Protein AF-A0A8S0Y3D9-F1 (afdb_monomer)

Radius of gyration: 14.4 Å; Cα contacts (8 Å, |Δi|>4): 96; chains: 1; bounding box: 38×27×37 Å

Sequence (76 aa):
MYKAKNDEPKYWLLGINNGAFWREKSIVLVWYVNEEKIKKEMDEIVKTINNGVPAYELKYAVKVKNKMLRVKIDEK

pLDDT: mean 74.9, std 13.41, range [46.03, 92.19]

Foldseek 3Di:
DDDADQFAFPDFDWDFDPPDPPDTDTDGPFTANDPVLVVVQVVVVVVCVVVVNPDDDRDRGFDWDDDPPGIGTDPD

Mean predicted aligned error: 9.24 Å

Solvent-accessible surface area (backbone atoms only — not comparable to full-atom values): 4907 Å² total; per-residue (Å²): 130,94,75,69,51,96,60,29,56,70,44,71,46,69,45,79,54,92,83,53,99,73,66,88,58,68,41,82,73,47,34,20,77,48,70,67,45,52,52,52,49,51,54,53,51,52,52,38,50,74,71,69,45,93,74,82,84,84,81,66,63,49,55,67,43,80,53,98,89,47,62,30,58,52,89,123

Structure (mmCIF, N/CA/C/O backbone):
data_AF-A0A8S0Y3D9-F1
#
_entry.id   AF-A0A8S0Y3D9-F1
#
loop_
_atom_site.group_PDB
_atom_site.id
_atom_site.type_symbol
_atom_site.label_atom_id
_atom_site.label_alt_id
_atom_site.label_comp_id
_atom_site.label_asym_id
_atom_site.label_entity_id
_atom_site.label_seq_id
_atom_site.pdbx_PDB_ins_code
_atom_site.Cartn_x
_atom_site.Cartn_y
_atom_site.Cartn_z
_atom_site.occupancy
_atom_site.B_iso_or_equiv
_atom_site.auth_seq_id
_atom_site.auth_comp_id
_atom_site.auth_asym_id
_atom_site.auth_atom_id
_atom_site.pdbx_PDB_model_num
ATOM 1 N N . MET A 1 1 ? 25.646 -0.440 -2.739 1.00 46.28 1 MET A N 1
ATOM 2 C CA . MET A 1 1 ? 24.331 0.203 -2.513 1.00 46.28 1 MET A CA 1
ATOM 3 C C . MET A 1 1 ? 23.343 -0.340 -3.531 1.00 46.28 1 MET A C 1
ATOM 5 O O . MET A 1 1 ? 23.652 -0.311 -4.717 1.00 46.28 1 MET A O 1
ATOM 9 N N . TYR A 1 2 ? 22.203 -0.869 -3.086 1.00 49.53 2 TYR A N 1
ATOM 10 C CA . TYR A 1 2 ? 21.127 -1.314 -3.974 1.00 49.53 2 TYR A CA 1
ATOM 11 C C . TYR A 1 2 ? 20.526 -0.084 -4.676 1.00 49.53 2 TYR A C 1
ATOM 13 O O . TYR A 1 2 ? 19.887 0.743 -4.033 1.00 49.53 2 TYR A O 1
ATOM 21 N N . LYS A 1 3 ? 20.801 0.089 -5.974 1.00 54.41 3 LYS A N 1
ATOM 22 C CA . LYS A 1 3 ? 20.155 1.106 -6.815 1.00 54.41 3 LYS A CA 1
ATOM 23 C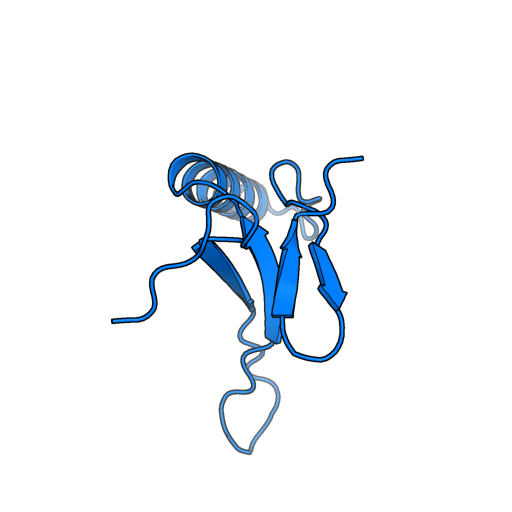 C . LYS A 1 3 ? 19.003 0.427 -7.541 1.00 54.41 3 LYS A C 1
ATOM 25 O O . LYS A 1 3 ? 19.242 -0.256 -8.535 1.00 54.41 3 LYS A O 1
ATOM 30 N N . ALA A 1 4 ? 17.790 0.616 -7.028 1.00 58.75 4 ALA A N 1
ATOM 31 C CA . ALA A 1 4 ? 16.579 0.228 -7.738 1.00 58.75 4 ALA A CA 1
ATOM 32 C C . ALA A 1 4 ? 16.595 0.879 -9.129 1.00 58.75 4 ALA A C 1
ATOM 34 O O . ALA A 1 4 ? 16.826 2.090 -9.249 1.00 58.75 4 ALA A O 1
ATOM 35 N N . LYS A 1 5 ? 16.420 0.072 -10.175 1.00 65.00 5 LYS A N 1
ATOM 36 C CA . LYS A 1 5 ? 16.299 0.589 -11.545 1.00 65.00 5 LYS A CA 1
ATOM 37 C C . LYS A 1 5 ? 14.962 1.323 -11.707 1.00 65.00 5 LYS A C 1
ATOM 39 O O . LYS A 1 5 ? 14.068 1.163 -10.884 1.00 65.00 5 LYS A O 1
ATOM 44 N N . ASN A 1 6 ? 14.820 2.151 -12.746 1.00 65.75 6 ASN A N 1
ATOM 45 C CA . ASN A 1 6 ? 13.591 2.934 -12.967 1.00 65.75 6 ASN A CA 1
ATOM 46 C C . ASN A 1 6 ? 12.322 2.064 -13.065 1.00 65.75 6 ASN A C 1
ATOM 48 O O . ASN A 1 6 ? 11.237 2.555 -12.786 1.00 65.75 6 ASN A O 1
ATOM 52 N N . ASP A 1 7 ? 12.464 0.788 -13.431 1.00 66.44 7 ASP A N 1
ATOM 53 C CA . ASP A 1 7 ? 11.393 -0.205 -13.553 1.00 66.44 7 ASP A CA 1
ATOM 54 C C . ASP A 1 7 ? 11.127 -1.016 -12.267 1.00 66.44 7 ASP A C 1
ATOM 56 O O . ASP A 1 7 ? 10.290 -1.924 -12.265 1.00 66.44 7 ASP A O 1
ATOM 60 N N . GLU A 1 8 ? 11.829 -0.713 -11.173 1.00 67.69 8 GLU A N 1
ATOM 61 C CA . GLU A 1 8 ? 11.694 -1.395 -9.886 1.00 67.69 8 GLU A CA 1
ATOM 62 C C . GLU A 1 8 ? 11.018 -0.477 -8.855 1.00 67.69 8 GLU A C 1
ATOM 64 O O . GLU A 1 8 ? 11.331 0.716 -8.772 1.00 67.69 8 GLU A O 1
ATOM 69 N N . PRO A 1 9 ? 10.092 -1.007 -8.039 1.00 67.94 9 PRO A N 1
ATOM 70 C CA . PRO A 1 9 ? 9.474 -0.220 -6.985 1.00 67.94 9 PRO A CA 1
ATOM 71 C C . PRO A 1 9 ? 10.515 0.146 -5.920 1.00 67.94 9 PRO A C 1
ATOM 73 O O . PRO A 1 9 ? 11.305 -0.689 -5.478 1.00 67.94 9 PRO A O 1
ATOM 76 N N . LYS A 1 10 ? 10.514 1.414 -5.503 1.00 77.62 10 LYS A N 1
ATOM 77 C CA . LYS A 1 10 ? 11.504 1.951 -4.554 1.00 77.62 10 LYS A CA 1
ATOM 78 C C . LYS A 1 10 ? 11.042 1.875 -3.104 1.00 77.62 10 LYS A C 1
ATOM 80 O O . LYS A 1 10 ? 11.873 1.873 -2.202 1.00 77.62 10 LYS A O 1
ATOM 85 N N . TYR A 1 11 ? 9.731 1.809 -2.892 1.00 81.25 11 TYR A N 1
ATOM 86 C CA . TYR A 1 11 ? 9.110 1.846 -1.574 1.00 81.25 11 TYR A CA 1
ATOM 87 C C . TYR A 1 11 ? 8.070 0.730 -1.455 1.00 81.25 11 TYR A C 1
ATOM 89 O O . TYR A 1 11 ? 7.413 0.372 -2.435 1.00 81.25 11 TYR A O 1
ATOM 97 N N . TRP A 1 12 ? 7.892 0.208 -0.245 1.00 79.94 12 TRP A N 1
ATOM 98 C CA . TRP A 1 12 ? 6.841 -0.751 0.094 1.00 79.94 12 TRP A CA 1
ATOM 99 C C . TRP A 1 12 ? 6.113 -0.339 1.370 1.00 79.94 12 TRP A C 1
ATOM 101 O O . TRP A 1 12 ? 6.672 0.352 2.220 1.00 79.94 12 TRP A O 1
ATOM 111 N N . LEU A 1 13 ? 4.867 -0.781 1.507 1.00 81.81 13 LEU A N 1
ATOM 112 C CA . LEU A 1 13 ? 4.125 -0.720 2.762 1.00 81.81 13 LEU A CA 1
ATOM 113 C C . LEU A 1 13 ? 4.094 -2.119 3.377 1.00 81.81 13 LEU A C 1
ATOM 115 O O . LEU A 1 13 ? 3.718 -3.092 2.715 1.00 81.81 13 LEU A O 1
ATOM 119 N N . LEU A 1 14 ? 4.502 -2.206 4.641 1.00 78.75 14 LEU A N 1
ATOM 120 C CA . LEU 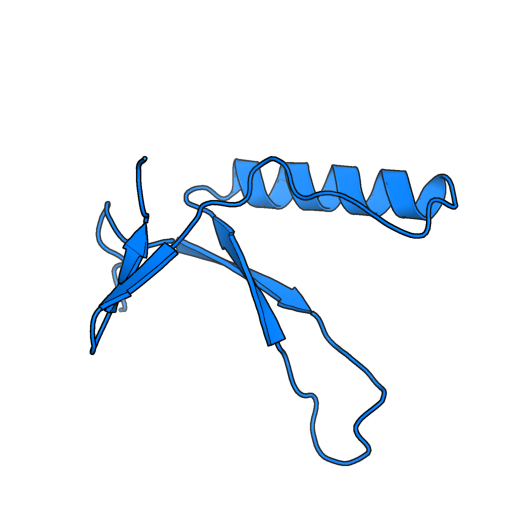A 1 14 ? 4.519 -3.441 5.416 1.00 78.75 14 LEU A CA 1
ATOM 121 C C . LEU A 1 14 ? 3.381 -3.420 6.435 1.00 78.75 14 LEU A C 1
ATOM 123 O O . LEU A 1 14 ? 3.192 -2.431 7.137 1.00 78.75 14 LEU A O 1
ATOM 127 N N . GLY A 1 15 ? 2.652 -4.527 6.525 1.00 74.31 15 GLY A N 1
ATOM 128 C CA . GLY A 1 15 ? 1.684 -4.775 7.585 1.00 74.31 15 GLY A CA 1
ATOM 129 C C . GLY A 1 15 ? 2.331 -5.589 8.696 1.00 74.31 15 GLY A C 1
ATOM 130 O O . GLY A 1 15 ? 2.948 -6.622 8.419 1.00 74.31 15 GLY A O 1
ATOM 131 N N . ILE A 1 16 ? 2.173 -5.140 9.940 1.00 69.44 16 ILE A N 1
ATOM 132 C CA . ILE A 1 16 ? 2.584 -5.886 11.132 1.00 69.44 16 ILE A CA 1
ATOM 133 C C . ILE A 1 16 ? 1.327 -6.511 11.732 1.00 69.44 16 ILE A C 1
ATOM 135 O O . ILE A 1 16 ? 0.385 -5.803 12.081 1.00 69.44 16 ILE A O 1
ATOM 139 N N . ASN A 1 17 ? 1.296 -7.839 11.831 1.00 62.12 17 ASN A N 1
ATOM 140 C CA . ASN A 1 17 ? 0.242 -8.553 12.543 1.00 62.12 17 ASN A CA 1
ATOM 141 C C . ASN A 1 17 ? 0.807 -9.090 13.865 1.00 62.12 17 ASN A C 1
ATOM 143 O O . ASN A 1 17 ? 1.643 -9.994 13.858 1.00 62.12 17 ASN A O 1
ATOM 147 N N . ASN A 1 18 ? 0.323 -8.553 14.988 1.00 54.44 18 ASN A N 1
ATOM 148 C CA . ASN A 1 18 ? 0.747 -8.934 16.342 1.00 54.44 18 ASN A CA 1
ATOM 149 C C . ASN A 1 18 ? 0.174 -10.284 16.831 1.00 54.44 18 ASN A C 1
ATOM 151 O O . ASN A 1 18 ? 0.322 -10.625 17.999 1.00 54.44 18 ASN A O 1
ATOM 155 N N . GLY A 1 19 ? -0.466 -11.076 15.963 1.00 53.78 19 GLY A N 1
ATOM 156 C CA . GLY A 1 19 ? -1.059 -12.370 16.323 1.00 53.78 19 GLY A CA 1
ATOM 157 C C . GLY A 1 19 ? -0.108 -13.576 16.334 1.00 53.78 19 GLY A C 1
ATOM 158 O O . GLY A 1 19 ? -0.521 -14.660 16.737 1.00 53.78 19 GLY A O 1
ATOM 159 N N . ALA A 1 20 ? 1.145 -13.443 15.887 1.00 53.22 20 ALA A N 1
ATOM 160 C CA . ALA A 1 20 ? 2.086 -14.564 15.844 1.00 53.22 20 ALA A CA 1
ATOM 161 C C . ALA A 1 20 ? 3.066 -14.498 17.022 1.00 53.22 20 ALA A C 1
ATOM 163 O O . ALA A 1 20 ? 4.019 -13.726 17.017 1.00 53.22 20 ALA A O 1
ATOM 164 N N . PHE A 1 21 ? 2.847 -15.371 1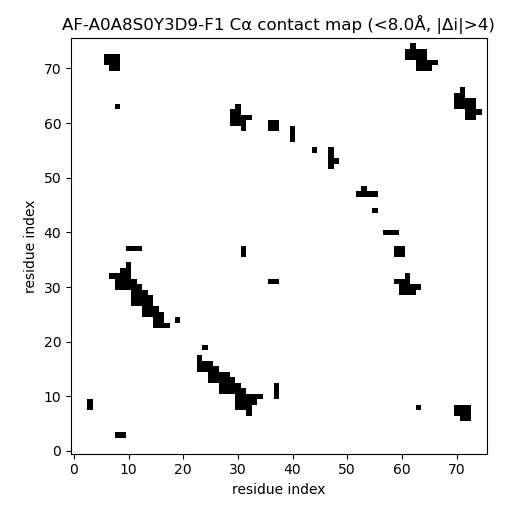8.004 1.00 46.03 21 PHE A N 1
ATOM 165 C CA . PHE A 1 21 ? 3.631 -15.562 19.232 1.00 46.03 21 PHE A CA 1
ATOM 166 C C . PHE A 1 21 ? 5.132 -15.874 19.018 1.00 46.03 21 PHE A C 1
ATOM 168 O O . PHE A 1 21 ? 5.849 -16.116 19.981 1.00 46.03 21 PHE A O 1
ATOM 175 N N . TRP A 1 22 ? 5.626 -15.901 17.778 1.00 47.34 22 TRP A N 1
ATOM 176 C CA . TRP A 1 22 ? 7.012 -16.197 17.422 1.00 47.34 22 TRP A CA 1
ATOM 177 C C . TRP A 1 22 ? 7.445 -15.307 16.247 1.00 47.34 22 TRP A C 1
ATOM 179 O O . TRP A 1 22 ? 7.252 -15.674 15.090 1.00 47.34 22 TRP A O 1
ATOM 189 N N . ARG A 1 23 ? 8.085 -14.171 16.575 1.00 49.88 23 ARG A N 1
ATOM 190 C CA . ARG A 1 23 ? 8.735 -13.203 15.664 1.00 49.88 23 ARG A CA 1
ATOM 191 C C . ARG A 1 23 ? 7.753 -12.396 14.797 1.00 49.88 23 ARG A C 1
ATOM 193 O O . ARG A 1 23 ? 6.928 -12.957 14.084 1.00 49.88 23 ARG A O 1
ATOM 200 N N . GLU A 1 24 ? 7.876 -11.067 14.828 1.00 57.69 24 GLU A N 1
ATOM 201 C CA . GLU A 1 24 ? 7.099 -10.155 13.976 1.00 57.69 24 GLU A CA 1
ATOM 202 C C . GLU A 1 24 ? 7.186 -10.595 12.507 1.00 57.69 24 GLU A C 1
ATOM 204 O O . GLU A 1 24 ? 8.246 -10.540 11.876 1.00 57.69 24 GLU A O 1
ATOM 209 N N . LYS A 1 25 ? 6.070 -11.079 11.956 1.00 61.44 25 LYS A N 1
ATOM 210 C CA . LYS A 1 25 ? 5.981 -11.461 10.548 1.00 61.44 25 LYS A CA 1
ATOM 211 C C . LYS A 1 25 ? 5.473 -10.260 9.761 1.00 61.44 25 LYS A C 1
ATOM 213 O O . LYS A 1 25 ? 4.271 -10.111 9.560 1.00 61.44 25 LYS A O 1
ATOM 218 N N . SER A 1 26 ? 6.394 -9.406 9.325 1.00 66.31 26 SER A N 1
ATOM 219 C CA . SER A 1 26 ? 6.083 -8.306 8.409 1.00 66.31 26 SER A CA 1
ATOM 220 C C . SER A 1 26 ? 5.652 -8.870 7.057 1.00 66.31 26 SER A C 1
ATOM 222 O O . SER A 1 26 ? 6.414 -9.585 6.402 1.00 66.31 26 SER A O 1
ATOM 224 N N . ILE A 1 27 ? 4.426 -8.567 6.634 1.00 69.31 27 ILE A N 1
ATOM 225 C CA . ILE A 1 27 ? 3.909 -8.953 5.317 1.00 69.31 27 ILE A CA 1
ATOM 226 C C . ILE A 1 27 ? 4.016 -7.737 4.399 1.00 69.31 27 ILE A C 1
ATOM 228 O O . ILE A 1 27 ? 3.546 -6.653 4.746 1.00 69.31 27 ILE A O 1
ATOM 232 N N . VAL A 1 28 ? 4.627 -7.911 3.223 1.00 74.75 28 VAL A N 1
ATOM 233 C CA . VAL A 1 28 ? 4.601 -6.887 2.170 1.00 74.75 28 VAL A CA 1
ATOM 234 C C . VAL A 1 28 ? 3.171 -6.771 1.663 1.00 74.75 28 VAL A C 1
ATOM 236 O O . VAL A 1 28 ? 2.662 -7.708 1.052 1.00 74.75 28 VAL A O 1
ATOM 239 N N . LEU A 1 29 ? 2.525 -5.636 1.933 1.00 76.12 29 LEU A N 1
ATOM 240 C CA . LEU A 1 29 ? 1.159 -5.383 1.484 1.00 76.12 29 LEU A CA 1
ATOM 241 C C . LEU A 1 29 ? 1.169 -4.882 0.045 1.00 76.12 29 LEU A C 1
ATOM 243 O O . LEU A 1 29 ? 0.461 -5.418 -0.805 1.00 76.12 29 LEU A O 1
ATOM 247 N N . VAL A 1 30 ? 1.979 -3.855 -0.236 1.00 82.44 30 VAL A N 1
ATOM 248 C CA . VAL A 1 30 ? 1.970 -3.203 -1.546 1.00 82.44 30 VAL A CA 1
ATOM 249 C C . VAL A 1 30 ? 3.236 -2.396 -1.829 1.00 82.44 30 VAL A C 1
ATOM 251 O O . VAL A 1 30 ? 4.014 -2.095 -0.922 1.00 82.44 30 VAL A O 1
ATOM 254 N N . TRP A 1 31 ? 3.431 -2.038 -3.097 1.00 85.06 31 TRP A N 1
ATOM 255 C CA . TRP A 1 31 ? 4.604 -1.332 -3.606 1.00 85.06 31 TRP A CA 1
ATOM 256 C C . TRP A 1 31 ? 4.249 0.049 -4.160 1.00 85.06 31 TRP A C 1
ATOM 258 O O . TRP A 1 31 ? 3.139 0.261 -4.649 1.00 85.06 31 TRP A O 1
ATOM 268 N N . TYR A 1 32 ? 5.222 0.964 -4.136 1.00 84.81 32 TYR A N 1
ATOM 269 C CA . TYR A 1 32 ? 5.102 2.325 -4.657 1.00 84.81 32 TYR A CA 1
ATOM 270 C C . TYR A 1 32 ? 6.356 2.751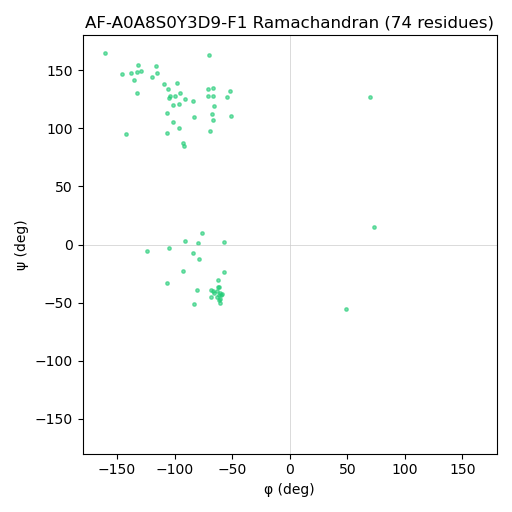 -5.425 1.00 84.81 32 TYR A C 1
ATOM 272 O O . TYR A 1 32 ? 7.488 2.379 -5.102 1.00 84.81 32 TYR A O 1
ATOM 280 N N . VAL A 1 33 ? 6.138 3.587 -6.440 1.00 80.81 33 VAL A N 1
ATOM 281 C CA . VAL A 1 33 ? 7.203 4.144 -7.293 1.00 80.81 33 VAL A CA 1
ATOM 282 C C . VAL A 1 33 ? 7.888 5.335 -6.622 1.00 80.81 33 VAL A C 1
ATOM 284 O O . VAL A 1 33 ? 9.109 5.461 -6.682 1.00 80.81 33 VAL A O 1
ATOM 287 N N . ASN A 1 34 ? 7.099 6.176 -5.942 1.00 83.44 34 ASN A N 1
ATOM 288 C CA . ASN A 1 34 ? 7.525 7.462 -5.390 1.00 83.44 34 ASN A CA 1
ATOM 289 C C . ASN A 1 34 ? 7.137 7.590 -3.914 1.00 83.44 34 ASN A C 1
ATOM 291 O O . ASN A 1 34 ? 6.078 7.114 -3.501 1.00 83.44 34 ASN A O 1
ATOM 295 N N . GLU A 1 35 ? 7.953 8.323 -3.158 1.00 84.00 35 GLU A N 1
ATOM 296 C CA . GLU A 1 35 ? 7.723 8.622 -1.740 1.00 84.00 35 GLU A CA 1
ATOM 297 C C . GLU A 1 35 ? 6.423 9.408 -1.503 1.00 84.00 35 GLU A C 1
ATOM 299 O O . GLU A 1 35 ? 5.697 9.173 -0.542 1.00 84.00 35 GLU A O 1
ATOM 304 N N . GLU A 1 36 ? 6.080 10.316 -2.416 1.00 86.12 36 GLU A N 1
ATOM 305 C CA . GLU A 1 36 ? 4.852 11.108 -2.313 1.00 86.12 36 GLU A CA 1
ATOM 306 C C . GLU A 1 36 ? 3.591 10.241 -2.348 1.00 86.12 36 GLU A C 1
ATOM 308 O O . GLU A 1 36 ? 2.624 10.535 -1.649 1.00 86.12 36 GLU A O 1
ATOM 313 N N . LYS A 1 37 ? 3.597 9.161 -3.144 1.00 86.62 37 LYS A N 1
ATOM 314 C CA . LYS A 1 37 ? 2.448 8.254 -3.262 1.00 86.62 37 LYS A CA 1
ATOM 315 C C . LYS A 1 37 ? 2.230 7.470 -1.972 1.00 86.62 37 LYS A C 1
ATOM 317 O O . LYS A 1 37 ? 1.102 7.404 -1.501 1.00 86.62 37 LYS A O 1
ATOM 322 N N . ILE A 1 38 ? 3.301 6.934 -1.382 1.00 87.81 38 ILE A N 1
ATOM 323 C CA . ILE A 1 38 ? 3.199 6.201 -0.113 1.00 87.81 38 ILE A CA 1
ATOM 324 C C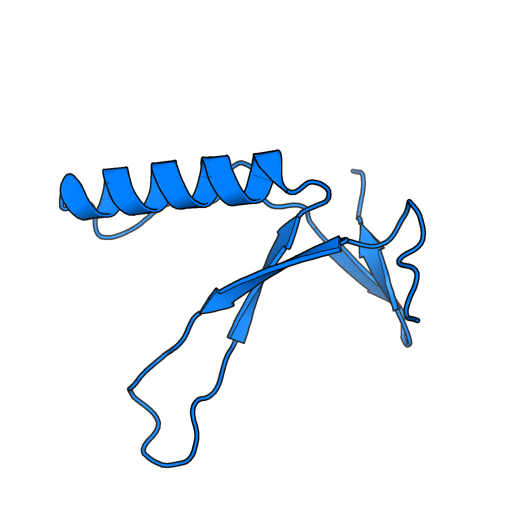 . ILE A 1 38 ? 2.798 7.129 1.041 1.00 87.81 38 ILE A C 1
ATOM 326 O O . ILE A 1 38 ? 1.943 6.751 1.833 1.00 87.81 38 ILE A O 1
ATOM 330 N N . LYS A 1 39 ? 3.324 8.362 1.101 1.00 89.38 39 LYS A N 1
ATOM 331 C CA . LYS A 1 39 ? 2.920 9.355 2.113 1.00 89.38 39 LYS A CA 1
ATOM 332 C C . LYS A 1 39 ? 1.437 9.716 2.005 1.00 89.38 39 LYS A C 1
ATOM 334 O O . LYS A 1 39 ? 0.729 9.657 3.004 1.00 89.38 39 LYS A O 1
ATOM 339 N N . LYS A 1 40 ? 0.954 10.010 0.791 1.00 90.69 40 LYS A N 1
ATOM 340 C CA . LYS A 1 40 ? -0.472 10.285 0.546 1.00 90.69 40 LYS A CA 1
ATOM 341 C C . LYS A 1 40 ? -1.360 9.110 0.944 1.00 90.69 40 LYS A C 1
ATOM 343 O O . LYS A 1 40 ? -2.389 9.323 1.575 1.00 90.69 40 LYS A O 1
ATOM 348 N N . GLU A 1 41 ? -0.955 7.884 0.614 1.00 88.25 41 GLU A N 1
ATOM 349 C CA . GLU A 1 41 ? -1.709 6.694 1.011 1.00 88.25 41 GLU A CA 1
ATOM 350 C C . GLU A 1 41 ? -1.762 6.540 2.536 1.00 88.25 41 GLU A C 1
ATOM 352 O O . GLU A 1 41 ? -2.827 6.292 3.089 1.00 88.25 41 GLU A O 1
ATOM 357 N N . MET A 1 42 ? -0.635 6.726 3.232 1.00 88.31 42 MET A N 1
ATOM 358 C CA . MET A 1 42 ? -0.595 6.653 4.695 1.00 88.31 42 MET A CA 1
ATOM 359 C C . MET A 1 42 ? -1.528 7.683 5.341 1.00 88.31 42 MET A C 1
ATOM 361 O O . MET A 1 42 ? -2.273 7.330 6.254 1.00 88.31 42 MET A O 1
ATOM 365 N N . ASP A 1 43 ? -1.549 8.919 4.839 1.00 91.75 43 ASP A N 1
ATOM 366 C CA . ASP A 1 43 ? -2.453 9.961 5.335 1.00 91.75 43 ASP A CA 1
ATOM 367 C C . ASP A 1 43 ? -3.931 9.600 5.110 1.00 91.75 43 ASP A C 1
ATOM 369 O O . ASP A 1 43 ? -4.768 9.838 5.984 1.00 91.75 43 ASP A O 1
ATOM 373 N N . GLU A 1 44 ? -4.278 9.019 3.956 1.00 90.56 44 GLU A N 1
ATOM 374 C CA . GLU A 1 44 ? -5.644 8.558 3.670 1.00 90.56 44 GLU A CA 1
ATOM 375 C C . GLU A 1 44 ? -6.047 7.361 4.546 1.00 90.56 44 GLU A C 1
ATOM 377 O O . GLU A 1 44 ? -7.169 7.337 5.063 1.00 90.56 44 GLU A O 1
ATOM 382 N N . ILE A 1 45 ? -5.131 6.418 4.795 1.00 89.50 45 ILE A N 1
ATOM 383 C CA . ILE A 1 45 ? -5.347 5.290 5.7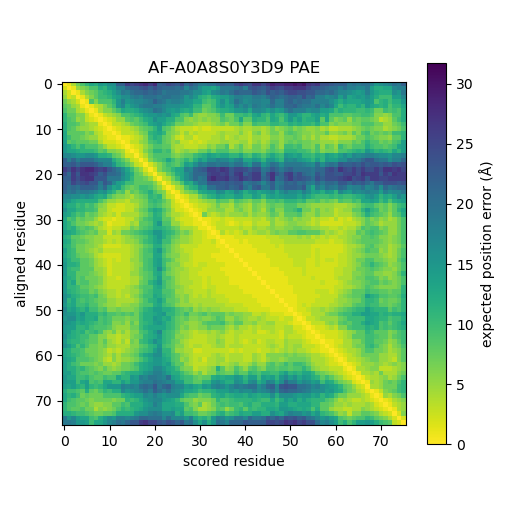14 1.00 89.50 45 ILE A CA 1
ATOM 384 C C . ILE A 1 45 ? -5.621 5.808 7.129 1.00 89.50 45 ILE A C 1
ATOM 386 O O . ILE A 1 45 ? -6.619 5.429 7.739 1.00 89.50 45 ILE A O 1
ATOM 390 N N . VAL A 1 46 ? -4.782 6.713 7.644 1.00 89.44 46 VAL A N 1
ATOM 391 C CA . VAL A 1 46 ? -4.944 7.291 8.989 1.00 89.44 46 VAL A CA 1
ATOM 392 C C . VAL A 1 46 ? -6.265 8.050 9.106 1.00 89.44 46 VAL A C 1
ATOM 394 O O . VAL A 1 46 ? -6.987 7.877 10.086 1.00 89.44 46 VAL A O 1
ATOM 397 N N . LYS A 1 47 ? -6.634 8.846 8.096 1.00 91.69 47 LYS A N 1
ATOM 398 C CA . LYS A 1 47 ? -7.937 9.530 8.068 1.00 91.69 47 LYS A CA 1
ATOM 399 C C . LYS A 1 47 ? -9.104 8.544 8.096 1.00 91.69 47 LYS A C 1
ATOM 401 O O . LYS A 1 47 ? -10.073 8.774 8.808 1.00 91.69 47 LYS A O 1
ATOM 406 N N . THR A 1 48 ? -9.006 7.446 7.352 1.00 89.69 48 THR A N 1
ATOM 407 C CA . THR A 1 48 ? -10.047 6.410 7.278 1.00 89.69 48 THR A CA 1
ATOM 408 C C . THR A 1 48 ? -10.221 5.693 8.619 1.00 89.69 48 THR A C 1
ATOM 410 O O . THR A 1 48 ? -11.350 5.531 9.082 1.00 89.69 48 THR A O 1
ATOM 413 N N . ILE A 1 49 ? -9.109 5.377 9.294 1.00 89.62 49 ILE A N 1
ATOM 414 C CA . ILE A 1 49 ? -9.098 4.834 10.661 1.00 89.62 49 ILE A CA 1
ATOM 415 C C . ILE A 1 49 ? -9.738 5.823 11.644 1.00 89.62 49 ILE A C 1
ATOM 417 O O . ILE A 1 49 ? -10.604 5.433 12.424 1.00 89.62 49 ILE A O 1
ATOM 421 N N . ASN A 1 50 ? -9.367 7.106 11.579 1.00 91.06 50 ASN A N 1
ATOM 422 C CA . ASN A 1 50 ? -9.936 8.147 12.443 1.00 91.06 50 ASN A CA 1
ATOM 423 C C . ASN A 1 50 ? -11.445 8.336 12.222 1.00 91.06 50 ASN A C 1
ATOM 425 O O . ASN A 1 50 ? -12.166 8.665 13.159 1.00 91.06 50 ASN A O 1
ATOM 429 N N . ASN A 1 51 ? -11.927 8.087 11.004 1.00 92.19 51 ASN A N 1
ATOM 430 C CA . ASN A 1 51 ? -13.350 8.107 10.666 1.00 92.19 51 ASN A CA 1
ATOM 431 C C . ASN A 1 51 ? -14.091 6.819 11.077 1.00 92.19 51 ASN A C 1
ATOM 433 O O . ASN A 1 51 ? -15.282 6.690 10.800 1.00 92.19 51 ASN A O 1
ATOM 437 N N . GLY A 1 52 ? -13.410 5.856 11.709 1.00 90.12 52 GLY A N 1
ATOM 438 C CA . GLY A 1 52 ? -13.999 4.597 12.171 1.00 90.12 52 GLY A CA 1
ATOM 439 C C . GLY A 1 52 ? -14.319 3.601 11.056 1.00 90.12 52 GLY A C 1
ATOM 440 O O . GLY A 1 52 ? -15.071 2.654 11.279 1.00 90.12 52 GLY A O 1
ATOM 441 N N . VAL A 1 53 ? -13.776 3.796 9.852 1.00 90.31 53 VAL A N 1
ATOM 442 C CA . VAL A 1 53 ? -14.018 2.890 8.729 1.00 90.31 53 VAL A CA 1
ATOM 443 C C . VAL A 1 53 ? -13.043 1.705 8.830 1.00 90.31 53 VAL A C 1
ATOM 445 O O . VAL A 1 53 ? -11.828 1.910 8.853 1.00 90.31 53 VAL A O 1
ATOM 448 N N . PRO A 1 54 ? -13.539 0.455 8.878 1.00 81.44 54 PRO A N 1
ATOM 449 C CA . PRO A 1 54 ? -12.710 -0.720 9.163 1.00 81.44 54 PRO A CA 1
ATOM 450 C C . PRO A 1 54 ? -11.885 -1.207 7.965 1.00 81.44 54 PRO A C 1
ATOM 452 O O . PRO A 1 54 ? -11.014 -2.060 8.123 1.00 81.44 54 PRO A O 1
ATOM 455 N N . ALA A 1 55 ? -12.173 -0.707 6.763 1.00 82.25 55 ALA A N 1
ATOM 456 C CA . ALA A 1 55 ? -11.531 -1.126 5.528 1.00 82.25 55 ALA A CA 1
ATOM 457 C C . ALA A 1 55 ? -11.159 0.089 4.677 1.00 82.25 55 ALA A C 1
ATOM 459 O O . ALA A 1 55 ? -11.914 1.053 4.578 1.00 82.25 55 ALA A O 1
ATOM 460 N N . TYR A 1 56 ? -10.001 0.016 4.034 1.00 83.06 56 TYR A N 1
ATOM 461 C CA . TYR A 1 56 ? -9.517 1.046 3.132 1.00 83.06 56 TYR A CA 1
ATOM 462 C C . TYR A 1 56 ? -9.029 0.394 1.839 1.00 83.06 56 TYR A C 1
ATOM 464 O O . TYR A 1 56 ? -8.265 -0.573 1.873 1.00 83.06 56 TYR A O 1
ATOM 472 N N . GLU A 1 57 ? -9.486 0.917 0.706 1.00 84.94 57 GLU A N 1
ATOM 473 C CA . GLU A 1 57 ? -9.055 0.471 -0.615 1.00 84.94 57 GLU A CA 1
ATOM 474 C C . GLU A 1 57 ? -7.857 1.305 -1.079 1.00 84.94 57 GLU A C 1
ATOM 476 O O . GLU A 1 57 ? -7.919 2.533 -1.110 1.00 84.94 57 GLU A O 1
ATOM 481 N N . LEU A 1 58 ? -6.762 0.624 -1.426 1.00 86.12 58 LEU A N 1
ATOM 482 C CA . LEU A 1 58 ? -5.504 1.254 -1.826 1.00 86.12 58 LEU A CA 1
ATOM 483 C C . LEU A 1 58 ? -5.633 1.902 -3.210 1.00 86.12 58 LEU A C 1
ATOM 485 O O . LE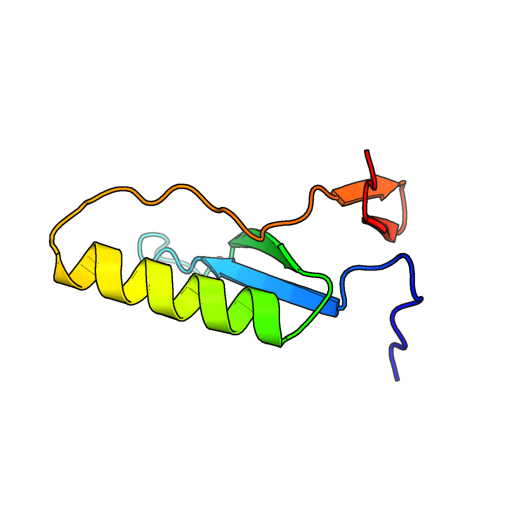U A 1 58 ? -5.996 1.229 -4.174 1.00 86.12 58 LEU A O 1
ATOM 489 N N . LYS A 1 59 ? -5.262 3.180 -3.330 1.00 85.44 59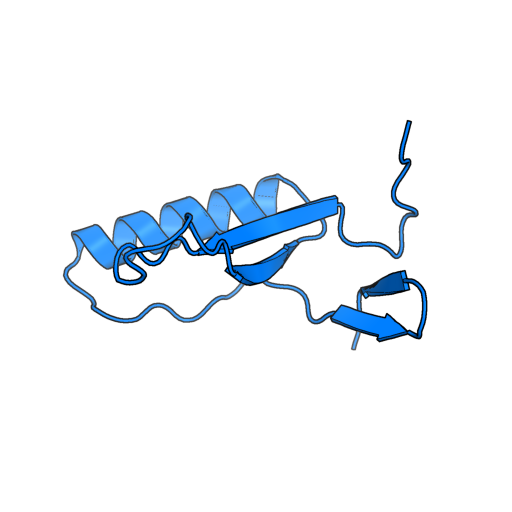 LYS A N 1
ATOM 490 C CA . LYS A 1 59 ? -5.461 3.971 -4.560 1.00 85.44 59 LYS A CA 1
ATOM 491 C C . LYS A 1 59 ? -4.183 4.241 -5.342 1.00 85.44 59 LYS A C 1
ATOM 493 O O . LYS A 1 59 ? -4.215 4.330 -6.567 1.00 85.44 59 LYS A O 1
ATOM 498 N N . TYR A 1 60 ? -3.054 4.401 -4.657 1.00 85.12 60 TYR A N 1
ATOM 499 C CA . TYR A 1 60 ? -1.771 4.781 -5.262 1.00 85.12 60 TYR A CA 1
ATOM 500 C C . TYR A 1 60 ? -0.789 3.609 -5.378 1.00 85.12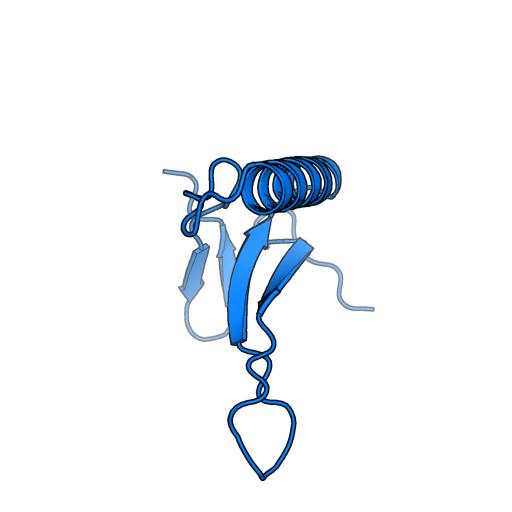 60 TYR A C 1
ATOM 502 O O . TYR A 1 60 ? 0.309 3.770 -5.926 1.00 85.12 60 TYR A O 1
ATOM 510 N N . ALA A 1 61 ? -1.194 2.445 -4.875 1.00 83.25 61 ALA A N 1
ATOM 511 C CA . ALA A 1 61 ? -0.528 1.164 -5.018 1.00 83.25 61 ALA A CA 1
ATOM 512 C C . ALA A 1 61 ? -0.222 0.825 -6.483 1.00 83.25 61 ALA A C 1
ATOM 514 O O . ALA A 1 61 ? -1.102 0.885 -7.342 1.00 83.25 61 ALA A O 1
ATOM 515 N N . VAL A 1 62 ? 1.013 0.399 -6.769 1.00 83.00 62 VAL A N 1
ATOM 516 C CA . VAL A 1 62 ? 1.349 -0.154 -8.087 1.00 83.00 62 VAL A CA 1
ATOM 517 C C . VAL A 1 62 ? 1.324 -1.668 -8.078 1.00 83.00 62 VAL A C 1
ATOM 519 O O . VAL A 1 62 ? 1.811 -2.329 -7.156 1.00 83.00 62 VAL A O 1
ATOM 522 N N . LYS A 1 63 ? 0.782 -2.224 -9.159 1.00 79.19 63 LYS A N 1
ATOM 523 C CA . LYS A 1 63 ? 0.863 -3.653 -9.406 1.00 79.19 63 LYS A CA 1
ATOM 524 C C . LYS A 1 63 ? 2.298 -3.993 -9.777 1.00 79.19 63 LYS A C 1
ATOM 526 O O . LYS A 1 63 ? 2.923 -3.315 -10.587 1.00 79.19 63 LYS A O 1
ATOM 531 N N . VAL A 1 64 ? 2.822 -5.048 -9.171 1.00 78.25 64 VAL A N 1
ATOM 532 C CA . VAL A 1 64 ? 4.159 -5.545 -9.479 1.00 78.25 64 VAL A CA 1
ATOM 533 C C . VAL A 1 64 ? 4.080 -6.971 -9.992 1.00 78.25 64 VAL A C 1
ATOM 535 O O . VAL A 1 64 ? 3.259 -7.771 -9.540 1.00 78.25 64 VAL A O 1
ATOM 538 N N . LYS A 1 65 ? 4.951 -7.303 -10.940 1.00 74.94 65 LYS A N 1
ATOM 539 C CA . LYS A 1 65 ? 5.158 -8.664 -11.427 1.00 74.94 65 LYS A CA 1
ATOM 540 C C . LYS A 1 65 ? 6.462 -9.198 -10.866 1.00 74.94 65 LYS A C 1
ATOM 542 O O . LYS A 1 65 ? 7.524 -8.600 -11.046 1.00 74.94 65 LYS A O 1
ATOM 547 N N . ASN A 1 66 ? 6.380 -10.354 -10.216 1.00 67.38 66 ASN A N 1
ATOM 548 C CA . ASN A 1 66 ? 7.561 -11.074 -9.772 1.00 67.38 66 ASN A CA 1
ATOM 549 C C . ASN A 1 66 ? 8.108 -11.898 -10.948 1.00 67.38 66 ASN A C 1
ATOM 551 O O . ASN A 1 66 ? 7.474 -12.856 -11.390 1.00 67.38 66 ASN A O 1
ATOM 555 N N . LYS A 1 67 ? 9.260 -11.506 -11.496 1.00 68.12 67 LYS A N 1
ATOM 556 C CA . LYS A 1 67 ? 9.985 -12.277 -12.512 1.00 68.12 67 LYS A CA 1
ATOM 557 C C . LYS A 1 67 ? 11.212 -12.898 -11.865 1.00 68.12 67 LYS A C 1
ATOM 559 O O . LYS A 1 67 ? 12.239 -12.235 -11.821 1.00 68.12 67 LYS A O 1
ATOM 564 N N . MET A 1 68 ? 11.094 -14.160 -11.441 1.00 60.03 68 MET A N 1
ATOM 565 C CA . MET A 1 68 ? 12.137 -15.125 -11.026 1.00 60.03 68 MET A CA 1
ATOM 566 C C . MET A 1 68 ? 13.200 -14.635 -10.017 1.00 60.03 68 MET A C 1
ATOM 568 O O . MET A 1 68 ? 13.359 -15.242 -8.969 1.00 60.03 68 MET A O 1
ATOM 572 N N . LEU A 1 69 ? 13.912 -13.546 -10.308 1.00 63.59 69 LEU A N 1
ATOM 573 C CA . LEU A 1 69 ? 14.948 -12.919 -9.486 1.00 63.59 69 LEU A CA 1
ATOM 574 C C . LEU A 1 69 ? 14.684 -11.427 -9.183 1.00 63.59 69 LEU A C 1
ATOM 576 O O . LEU A 1 69 ? 15.478 -10.818 -8.469 1.00 63.59 69 LEU A O 1
ATOM 580 N N . ARG A 1 70 ? 13.637 -10.802 -9.752 1.00 68.44 70 ARG A N 1
ATOM 581 C CA . ARG A 1 70 ? 13.337 -9.363 -9.593 1.00 68.44 70 ARG A CA 1
ATOM 582 C C . ARG A 1 70 ? 11.840 -9.056 -9.579 1.00 68.44 70 ARG A C 1
ATOM 584 O O . ARG A 1 70 ? 11.061 -9.662 -10.315 1.00 68.44 70 ARG A O 1
ATOM 591 N N . VAL A 1 71 ? 11.471 -8.035 -8.810 1.00 72.75 71 VAL A N 1
ATOM 592 C CA . VAL A 1 71 ? 10.127 -7.445 -8.784 1.00 72.75 71 VAL A CA 1
ATOM 593 C C . VAL A 1 71 ? 10.119 -6.221 -9.699 1.00 72.75 71 VAL A C 1
ATOM 595 O O . VAL A 1 71 ? 10.900 -5.299 -9.487 1.00 72.75 71 VAL A O 1
ATOM 598 N N . LYS A 1 72 ? 9.256 -6.216 -10.718 1.00 76.88 72 LYS A N 1
ATOM 599 C CA . LYS A 1 72 ? 9.107 -5.094 -11.659 1.00 76.88 72 LYS A CA 1
ATOM 600 C C . LYS A 1 72 ? 7.730 -4.463 -11.550 1.00 76.88 72 LYS A C 1
ATOM 602 O O . LYS A 1 72 ? 6.760 -5.179 -11.307 1.00 76.88 72 LYS A O 1
ATOM 607 N N . ILE A 1 73 ? 7.645 -3.155 -11.770 1.00 77.25 73 ILE A N 1
ATOM 608 C CA . ILE A 1 73 ? 6.365 -2.448 -11.881 1.00 77.25 73 ILE A CA 1
ATOM 609 C C . ILE A 1 73 ? 5.658 -2.938 -13.151 1.00 77.25 73 ILE A C 1
ATOM 611 O O . ILE A 1 73 ? 6.253 -2.994 -14.226 1.00 77.25 73 ILE A O 1
ATOM 615 N N . ASP A 1 74 ? 4.406 -3.358 -13.006 1.00 73.81 74 ASP A N 1
ATOM 616 C CA . ASP A 1 74 ? 3.535 -3.732 -14.115 1.00 73.81 74 ASP A CA 1
ATOM 617 C C . ASP A 1 74 ? 2.750 -2.485 -14.529 1.00 73.81 74 ASP A C 1
ATOM 619 O O . ASP A 1 74 ? 1.658 -2.237 -14.019 1.00 73.81 74 ASP A O 1
ATOM 623 N N . GLU A 1 75 ? 3.351 -1.658 -15.390 1.00 58.91 75 GLU A N 1
ATOM 624 C CA . GLU A 1 75 ? 2.646 -0.568 -16.070 1.00 58.91 75 GLU A CA 1
ATOM 625 C C . GLU A 1 75 ? 1.670 -1.202 -17.063 1.00 58.91 75 GLU A C 1
ATOM 627 O O . GLU A 1 75 ? 2.063 -1.657 -18.139 1.00 58.91 75 GLU A O 1
ATOM 632 N N . LYS A 1 76 ? 0.410 -1.325 -16.654 1.00 47.22 76 LYS A N 1
ATOM 633 C CA . LYS A 1 76 ? -0.682 -1.775 -17.509 1.00 47.22 76 LYS A CA 1
ATOM 634 C C . LYS A 1 76 ? -1.636 -0.624 -17.766 1.00 47.22 76 LYS A C 1
ATOM 636 O O . LYS A 1 76 ? -1.870 0.142 -16.806 1.00 47.22 76 LYS A O 1
#

Secondary structure (DSSP, 8-state):
-----TTS--EEEEEEETT-SSS-EEEEEEEESSHHHHHHHHHHHHHHHHTT-S----SSPBPEEEETTEEEE---